Protein AF-B4VNJ9-F1 (afdb_monomer_lite)

Structure (mmCIF, N/CA/C/O backbone):
data_AF-B4VNJ9-F1
#
_entry.id   AF-B4VNJ9-F1
#
loop_
_atom_site.group_PDB
_atom_site.id
_atom_site.type_symbol
_atom_site.label_atom_id
_atom_site.label_alt_id
_atom_site.label_comp_id
_atom_site.label_asym_id
_atom_site.label_entity_id
_atom_site.label_seq_id
_atom_site.pdbx_PDB_ins_code
_atom_site.Cartn_x
_atom_site.Cartn_y
_atom_site.Cartn_z
_atom_site.occupancy
_atom_site.B_iso_or_equiv
_atom_site.auth_seq_id
_atom_site.auth_comp_id
_atom_site.auth_asym_id
_atom_site.auth_atom_id
_atom_site.pdbx_PDB_model_num
ATOM 1 N N . MET A 1 1 ? -16.355 6.522 -10.145 1.00 53.44 1 MET A N 1
ATOM 2 C CA . MET A 1 1 ? -16.024 5.587 -9.046 1.00 53.44 1 MET A CA 1
ATOM 3 C C . MET A 1 1 ? -17.042 5.817 -7.941 1.00 53.44 1 MET A C 1
ATOM 5 O O . MET A 1 1 ? -17.459 6.965 -7.808 1.00 53.44 1 MET A O 1
ATOM 9 N N . PRO A 1 2 ? -17.511 4.782 -7.223 1.00 54.28 2 PRO A N 1
ATOM 10 C CA . PRO A 1 2 ? -18.340 5.002 -6.040 1.00 54.28 2 PRO A CA 1
ATOM 11 C C . PRO A 1 2 ? -17.608 5.941 -5.075 1.00 54.28 2 PRO A C 1
ATOM 13 O O . PRO A 1 2 ? -16.377 5.969 -5.058 1.00 54.28 2 PRO A O 1
ATOM 16 N N . ASN A 1 3 ? -18.361 6.738 -4.320 1.00 66.25 3 ASN A N 1
ATOM 17 C CA . ASN A 1 3 ? -17.807 7.589 -3.274 1.00 66.25 3 ASN A CA 1
ATOM 18 C C . ASN A 1 3 ? -17.287 6.673 -2.153 1.00 66.25 3 ASN A C 1
ATOM 20 O O . ASN A 1 3 ? -18.068 6.190 -1.334 1.00 66.25 3 ASN A O 1
ATOM 24 N N . ILE A 1 4 ? -16.003 6.316 -2.218 1.00 71.25 4 ILE A N 1
ATOM 25 C CA . ILE A 1 4 ? -15.352 5.450 -1.239 1.00 71.25 4 ILE A CA 1
ATOM 26 C C . ILE A 1 4 ? -14.927 6.323 -0.063 1.00 71.25 4 ILE A C 1
ATOM 28 O O . ILE A 1 4 ? -14.105 7.223 -0.214 1.00 71.25 4 ILE A O 1
ATOM 32 N N . ASP A 1 5 ? -15.468 6.020 1.113 1.00 86.25 5 ASP A N 1
ATOM 33 C CA . ASP A 1 5 ? -15.014 6.609 2.366 1.00 86.25 5 ASP A CA 1
ATOM 34 C C . ASP A 1 5 ? -13.739 5.892 2.832 1.00 86.25 5 ASP A C 1
ATOM 36 O O . ASP A 1 5 ? -13.768 4.823 3.446 1.00 86.25 5 ASP A O 1
ATOM 40 N N . VAL A 1 6 ? -12.601 6.479 2.473 1.00 84.62 6 VAL A N 1
ATOM 41 C CA . VAL A 1 6 ? -11.255 5.965 2.763 1.00 84.62 6 VAL A CA 1
ATOM 42 C C . VAL A 1 6 ? -11.013 5.861 4.263 1.00 84.62 6 VAL A C 1
ATOM 44 O O . VAL A 1 6 ? -10.401 4.895 4.714 1.00 84.62 6 VAL A O 1
ATOM 47 N N . GLN A 1 7 ? -11.521 6.820 5.040 1.00 86.44 7 GLN A N 1
ATOM 48 C CA . GLN A 1 7 ? -11.351 6.828 6.491 1.00 86.44 7 GLN A CA 1
ATOM 49 C C . GLN A 1 7 ? -12.101 5.663 7.116 1.00 86.44 7 GLN A C 1
ATOM 51 O O . GLN A 1 7 ? -11.517 4.898 7.879 1.00 86.44 7 GLN A O 1
ATOM 56 N N . LYS A 1 8 ? -13.345 5.437 6.689 1.00 87.06 8 LYS A N 1
ATOM 57 C CA . LYS A 1 8 ? -14.119 4.278 7.133 1.00 87.06 8 LYS A CA 1
ATOM 58 C C . LYS A 1 8 ? -13.438 2.953 6.785 1.00 87.06 8 LYS A C 1
ATOM 60 O O . LYS A 1 8 ? -13.472 2.021 7.584 1.00 87.06 8 LYS A O 1
ATOM 65 N N . ILE A 1 9 ? -12.804 2.859 5.617 1.00 85.25 9 ILE A N 1
ATOM 66 C CA . ILE A 1 9 ? -12.031 1.674 5.230 1.00 85.25 9 ILE A CA 1
ATOM 67 C C . ILE A 1 9 ? -10.816 1.473 6.142 1.00 85.25 9 ILE A C 1
ATOM 69 O O . ILE A 1 9 ? -10.585 0.357 6.602 1.00 85.25 9 ILE A O 1
ATOM 73 N N . ILE A 1 10 ? -10.045 2.529 6.410 1.00 85.50 10 ILE A N 1
ATOM 74 C CA . ILE A 1 10 ? -8.889 2.473 7.316 1.00 85.50 10 ILE A CA 1
ATOM 75 C C . ILE A 1 10 ? -9.344 2.078 8.722 1.00 85.50 10 ILE A C 1
ATOM 77 O O . ILE A 1 10 ? -8.749 1.208 9.353 1.00 85.50 10 ILE A O 1
ATOM 81 N N . GLU A 1 11 ? -10.426 2.669 9.216 1.00 87.06 11 GLU A N 1
ATOM 82 C CA . GLU A 1 11 ? -10.999 2.318 10.511 1.00 87.06 11 GLU A CA 1
ATOM 83 C C . GLU A 1 11 ? -11.413 0.849 10.563 1.00 87.06 11 GLU A C 1
ATOM 85 O O . GLU A 1 11 ? -11.039 0.149 11.502 1.00 87.06 11 GLU A O 1
ATOM 90 N N . GLN A 1 12 ? -12.120 0.357 9.542 1.00 84.81 12 GLN A N 1
ATOM 91 C CA . GLN A 1 12 ? -12.535 -1.042 9.466 1.00 84.81 12 GLN A CA 1
ATOM 92 C C . GLN A 1 12 ? -11.343 -1.991 9.399 1.00 84.81 12 GLN A C 1
ATOM 94 O O . GLN A 1 12 ? -11.293 -2.934 10.193 1.00 84.81 12 GLN A O 1
ATOM 99 N N . LEU A 1 13 ? -10.376 -1.714 8.516 1.00 80.88 13 LEU A N 1
ATOM 100 C CA . LEU A 1 13 ? -9.144 -2.484 8.401 1.00 80.88 13 LEU A CA 1
ATOM 101 C C . LEU A 1 13 ? -8.496 -2.610 9.772 1.00 80.88 13 LEU A C 1
ATOM 103 O O . LEU A 1 13 ? -8.406 -3.725 10.256 1.00 80.88 13 LEU A O 1
ATOM 107 N N . TRP A 1 14 ? -8.167 -1.504 10.444 1.00 84.19 14 TRP A N 1
ATOM 108 C CA . TRP A 1 14 ? -7.466 -1.544 11.733 1.00 84.19 14 TRP A CA 1
ATOM 109 C C . TRP A 1 14 ? -8.319 -2.044 12.903 1.00 84.19 14 TRP A C 1
ATOM 111 O O . TRP A 1 14 ? -7.770 -2.632 13.831 1.00 84.19 14 TRP A O 1
ATOM 121 N N . SER A 1 15 ? -9.643 -1.873 12.875 1.00 83.81 15 SER A N 1
ATOM 122 C CA . SER A 1 15 ? -10.530 -2.428 13.910 1.00 83.81 15 SER A CA 1
ATOM 123 C C . SER A 1 15 ? -10.525 -3.961 13.929 1.00 83.81 15 SER A C 1
ATOM 125 O O . SER A 1 15 ? -10.709 -4.562 14.984 1.00 83.81 15 SER A O 1
ATOM 127 N N . SER A 1 16 ? -10.273 -4.590 12.775 1.00 76.62 16 SER A N 1
ATOM 128 C CA . SER A 1 16 ? -10.302 -6.047 12.612 1.00 76.62 16 SER A CA 1
ATOM 129 C C . SER A 1 16 ? -9.035 -6.771 13.095 1.00 76.62 16 SER A C 1
ATOM 131 O O . SER A 1 16 ? -9.063 -7.985 13.273 1.00 76.62 16 SER A O 1
ATOM 133 N N . ILE A 1 17 ? -7.940 -6.040 13.339 1.00 75.25 17 ILE A N 1
ATOM 134 C CA . ILE A 1 17 ? -6.576 -6.589 13.535 1.00 75.25 17 ILE A CA 1
ATOM 135 C C . ILE A 1 17 ? -6.187 -6.648 15.023 1.00 75.25 17 ILE A C 1
ATOM 137 O O . ILE A 1 17 ? -5.166 -7.219 15.401 1.00 75.25 17 ILE A O 1
ATOM 141 N N . GLY A 1 18 ? -7.008 -6.078 15.911 1.00 66.44 18 GLY A N 1
ATOM 142 C CA . GLY A 1 18 ? -6.695 -6.006 17.338 1.00 66.44 18 GLY A CA 1
ATOM 143 C C . GLY A 1 18 ? -5.428 -5.183 17.614 1.00 66.44 18 GLY A C 1
ATOM 144 O O . GLY A 1 18 ? -5.171 -4.183 16.950 1.00 66.44 18 GLY A O 1
ATOM 145 N N . GLN A 1 19 ? -4.634 -5.573 18.619 1.00 65.06 19 GLN A N 1
ATOM 146 C CA . GLN A 1 19 ? -3.367 -4.895 18.948 1.00 65.06 19 GLN A CA 1
ATOM 147 C C . GLN A 1 19 ? -2.188 -5.304 18.043 1.00 65.06 19 GLN A C 1
ATOM 149 O O . GLN A 1 19 ? -1.109 -4.720 18.169 1.00 65.06 19 GLN A O 1
ATOM 154 N N . SER A 1 20 ? -2.368 -6.287 17.153 1.00 59.72 20 SER A N 1
ATOM 155 C CA . SER A 1 20 ? -1.306 -6.778 16.271 1.00 59.72 20 SER A CA 1
ATOM 156 C C . SER A 1 20 ? -0.984 -5.737 15.193 1.00 59.72 20 SER A C 1
ATOM 158 O O . SER A 1 20 ? -1.868 -5.205 14.525 1.00 59.72 20 SER A O 1
ATOM 160 N N . GLN A 1 21 ? 0.292 -5.356 15.080 1.00 68.00 21 GLN A N 1
ATOM 161 C CA . GLN A 1 21 ? 0.709 -4.086 14.454 1.00 68.00 21 GLN A CA 1
ATOM 162 C C . GLN A 1 21 ? 1.143 -4.192 12.985 1.00 68.00 21 GLN A C 1
ATOM 164 O O . GLN A 1 21 ? 1.730 -3.255 12.435 1.00 68.00 21 GLN A O 1
ATOM 169 N N . ASN A 1 22 ? 0.864 -5.314 12.331 1.00 79.69 22 ASN A N 1
ATOM 170 C CA . ASN A 1 22 ? 1.511 -5.652 11.074 1.00 79.69 22 ASN A CA 1
ATOM 171 C C . ASN A 1 22 ? 0.499 -5.808 9.939 1.00 79.69 22 ASN A C 1
ATOM 173 O O . ASN A 1 22 ? 0.006 -6.891 9.630 1.00 79.69 22 ASN A O 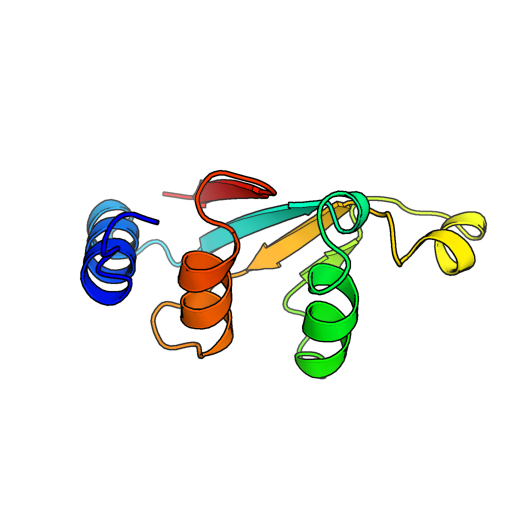1
ATOM 177 N N . VAL A 1 23 ? 0.218 -4.679 9.291 1.00 83.00 23 VAL A N 1
ATOM 178 C CA . VAL A 1 23 ? -0.556 -4.626 8.050 1.00 83.00 23 VAL A CA 1
ATOM 179 C C . VAL A 1 23 ? 0.411 -4.471 6.897 1.00 83.00 23 VAL A C 1
ATOM 181 O O . VAL A 1 23 ? 1.224 -3.544 6.893 1.00 83.00 23 VAL A O 1
ATOM 184 N N . TYR A 1 24 ? 0.310 -5.352 5.911 1.00 85.12 24 TYR A N 1
ATOM 185 C CA . TYR A 1 24 ? 1.138 -5.288 4.719 1.00 85.12 24 TYR A CA 1
ATOM 186 C C . TYR A 1 24 ? 0.286 -5.273 3.459 1.00 85.12 24 TYR A C 1
ATOM 188 O O . TYR A 1 24 ? -0.775 -5.889 3.396 1.00 85.12 24 TYR A O 1
ATOM 196 N N . ALA A 1 25 ? 0.787 -4.621 2.420 1.00 84.56 25 ALA A N 1
ATOM 197 C CA . ALA A 1 25 ? 0.265 -4.755 1.075 1.00 84.56 25 ALA A CA 1
ATOM 198 C C . ALA A 1 25 ? 1.330 -5.280 0.126 1.00 84.56 25 ALA A C 1
ATOM 200 O O . ALA A 1 25 ? 2.493 -4.876 0.171 1.00 84.56 25 ALA A O 1
ATOM 201 N N . LEU A 1 26 ? 0.892 -6.173 -0.750 1.00 86.38 26 LEU A N 1
ATOM 202 C CA . LEU A 1 26 ? 1.636 -6.616 -1.910 1.00 86.38 26 LEU A CA 1
ATOM 203 C C . LEU A 1 26 ? 1.238 -5.741 -3.096 1.00 86.38 26 LEU A C 1
ATOM 205 O O . LEU A 1 26 ? 0.149 -5.918 -3.641 1.00 86.38 26 LEU A O 1
ATOM 209 N N . LEU A 1 27 ? 2.106 -4.810 -3.477 1.00 86.69 27 LEU A N 1
ATOM 210 C CA . LEU A 1 27 ? 1.900 -3.922 -4.618 1.00 86.69 27 LEU A CA 1
ATOM 211 C C . LEU A 1 27 ? 2.637 -4.461 -5.834 1.00 86.69 27 LEU A C 1
ATOM 213 O O . LEU A 1 27 ? 3.843 -4.692 -5.759 1.00 86.69 27 LEU A O 1
ATOM 217 N N . ASP A 1 28 ? 1.941 -4.599 -6.953 1.00 87.19 28 ASP A N 1
ATOM 218 C CA . ASP A 1 28 ? 2.575 -4.867 -8.240 1.00 87.19 28 ASP A CA 1
ATOM 219 C C . ASP A 1 28 ? 2.819 -3.538 -8.966 1.00 87.19 28 ASP A C 1
ATOM 221 O O . ASP A 1 28 ? 1.874 -2.865 -9.384 1.00 87.19 28 ASP A O 1
ATOM 225 N N . ALA A 1 29 ? 4.088 -3.136 -9.092 1.00 87.12 29 ALA A N 1
ATOM 226 C CA . ALA A 1 29 ? 4.440 -1.882 -9.751 1.00 87.12 29 ALA A CA 1
ATOM 227 C C . ALA A 1 29 ? 4.115 -1.881 -11.256 1.00 87.12 29 ALA A C 1
ATOM 229 O O . ALA A 1 29 ? 3.891 -0.810 -11.820 1.00 87.12 29 ALA A O 1
ATOM 230 N N . ALA A 1 30 ? 3.995 -3.055 -11.890 1.00 87.75 30 ALA A N 1
ATOM 231 C CA . ALA A 1 30 ? 3.592 -3.161 -13.289 1.00 87.75 30 ALA A CA 1
ATOM 232 C C . ALA A 1 30 ? 2.104 -2.837 -13.502 1.00 87.75 30 ALA A C 1
ATOM 234 O O . ALA A 1 30 ? 1.709 -2.462 -14.607 1.00 87.75 30 ALA A O 1
ATOM 235 N N . CYS A 1 31 ? 1.269 -2.971 -12.463 1.00 84.94 31 CYS A N 1
ATOM 236 C CA . CYS A 1 31 ? -0.165 -2.708 -12.570 1.00 84.94 31 CYS A CA 1
ATOM 237 C C . CYS A 1 31 ? -0.492 -1.220 -12.725 1.00 84.94 31 CYS A C 1
ATOM 239 O O . CYS A 1 31 ? -1.533 -0.894 -13.295 1.00 84.94 31 CYS A O 1
ATOM 241 N N . ASP A 1 32 ? 0.343 -0.321 -12.191 1.00 83.88 32 ASP A N 1
ATOM 242 C CA . ASP A 1 32 ? 0.094 1.114 -12.288 1.00 83.88 32 ASP A CA 1
ATOM 243 C C . ASP A 1 32 ? 1.370 1.963 -12.150 1.00 83.88 32 ASP A C 1
ATOM 245 O O . ASP A 1 32 ? 2.114 1.870 -11.171 1.00 83.88 32 ASP A O 1
ATOM 249 N N . VAL A 1 33 ? 1.568 2.873 -13.108 1.00 84.75 33 VAL A N 1
ATOM 250 C CA . VAL A 1 33 ? 2.745 3.745 -13.245 1.00 84.75 33 VAL A CA 1
ATOM 251 C C . VAL A 1 33 ? 2.976 4.660 -12.037 1.00 84.75 33 VAL A C 1
ATOM 253 O O . VAL A 1 33 ? 4.093 5.133 -11.831 1.00 84.75 33 VAL A O 1
ATOM 256 N N . TRP A 1 34 ? 1.960 4.923 -11.205 1.00 84.06 34 TRP A N 1
ATOM 257 C CA . TRP A 1 34 ? 2.148 5.744 -10.000 1.00 84.06 34 TRP A CA 1
ATOM 258 C C . TRP A 1 34 ? 2.797 4.985 -8.833 1.00 84.06 34 TRP A C 1
ATOM 260 O O . TRP A 1 34 ? 3.336 5.636 -7.930 1.00 84.06 34 TRP A O 1
ATOM 270 N N . ILE A 1 35 ? 2.760 3.646 -8.828 1.00 83.50 35 ILE A N 1
ATOM 271 C CA . ILE A 1 35 ? 3.179 2.826 -7.681 1.00 83.50 35 ILE A CA 1
ATOM 272 C C . ILE A 1 35 ? 4.674 2.999 -7.420 1.00 83.50 35 ILE A C 1
ATOM 274 O O . ILE A 1 35 ? 5.061 3.410 -6.325 1.00 83.50 35 ILE A O 1
ATOM 278 N N . TYR A 1 36 ? 5.525 2.754 -8.418 1.00 86.50 36 TYR A N 1
ATOM 279 C CA . TYR A 1 36 ? 6.973 2.807 -8.218 1.00 86.50 36 TYR A CA 1
ATOM 280 C C . TYR A 1 36 ? 7.517 4.206 -7.865 1.00 86.50 36 TYR A C 1
ATOM 282 O O . TYR A 1 36 ? 8.289 4.314 -6.906 1.00 86.50 36 TYR A O 1
ATOM 290 N N . PRO A 1 37 ? 7.103 5.307 -8.528 1.00 86.19 37 PRO A N 1
ATOM 291 C CA . PRO A 1 37 ? 7.479 6.654 -8.100 1.00 86.19 37 PRO A CA 1
ATOM 292 C C . PRO A 1 37 ? 7.056 6.951 -6.660 1.00 86.19 37 PRO A C 1
ATOM 294 O O . PRO A 1 37 ? 7.825 7.534 -5.897 1.00 86.19 37 PRO A O 1
ATOM 297 N N . THR A 1 38 ? 5.863 6.504 -6.261 1.00 81.50 38 THR A N 1
ATOM 298 C CA . THR A 1 38 ? 5.366 6.699 -4.894 1.00 81.50 38 THR A CA 1
ATOM 299 C C . THR A 1 38 ? 6.200 5.925 -3.888 1.00 81.50 38 THR A C 1
ATOM 301 O O . THR A 1 38 ? 6.602 6.495 -2.875 1.00 81.50 38 THR A O 1
ATOM 304 N N . LEU A 1 39 ? 6.548 4.673 -4.201 1.00 81.44 39 LEU A N 1
ATOM 305 C CA . LEU A 1 39 ? 7.471 3.886 -3.392 1.00 81.44 39 LEU A CA 1
ATOM 306 C C . LEU A 1 39 ? 8.792 4.627 -3.189 1.00 81.44 39 LEU A C 1
ATOM 308 O O . LEU A 1 39 ? 9.225 4.707 -2.050 1.00 81.44 39 LEU A O 1
ATOM 312 N N . LYS A 1 40 ? 9.380 5.234 -4.234 1.00 80.81 40 LYS A N 1
ATOM 313 C CA . LYS A 1 40 ? 10.646 5.996 -4.147 1.00 80.81 40 LYS A CA 1
ATOM 314 C C . LYS A 1 40 ? 10.563 7.267 -3.297 1.00 80.81 40 LYS A C 1
ATOM 316 O O . LYS A 1 40 ? 11.541 7.605 -2.638 1.00 80.81 40 LYS A O 1
ATOM 321 N N . VAL A 1 41 ? 9.437 7.982 -3.320 1.00 75.50 41 VAL A N 1
ATOM 322 C CA . VAL A 1 41 ? 9.266 9.243 -2.567 1.00 75.50 41 VAL A CA 1
ATOM 323 C C . VAL A 1 41 ? 9.126 8.994 -1.063 1.00 75.50 41 VAL A C 1
ATOM 325 O O . VAL A 1 41 ? 9.519 9.827 -0.253 1.00 75.50 41 VAL A O 1
ATOM 328 N N . LEU A 1 42 ? 8.606 7.832 -0.675 1.00 66.12 42 LEU A N 1
ATOM 329 C CA . LEU A 1 42 ? 8.373 7.479 0.727 1.00 66.12 42 LEU A CA 1
ATOM 330 C C . LEU A 1 42 ? 9.632 6.983 1.455 1.00 66.12 42 LEU A C 1
ATOM 332 O O . LEU A 1 42 ? 9.583 6.710 2.656 1.00 66.12 42 LEU A O 1
ATOM 336 N N . VAL A 1 43 ? 10.760 6.841 0.751 1.00 56.38 43 VAL A N 1
ATOM 337 C CA . VAL A 1 43 ? 11.977 6.205 1.274 1.00 56.38 43 VAL A CA 1
ATOM 338 C C . VAL A 1 43 ? 12.925 7.253 1.827 1.00 56.38 43 VAL A C 1
ATOM 340 O O . VAL A 1 43 ? 13.633 7.929 1.083 1.00 56.38 43 VAL A O 1
ATOM 343 N N . PRO A 1 44 ? 12.991 7.340 3.159 1.00 52.56 44 PRO A N 1
ATOM 344 C CA . PRO A 1 44 ? 14.263 6.987 3.795 1.00 52.56 44 PRO A CA 1
ATOM 345 C C . PRO A 1 44 ? 14.179 5.760 4.721 1.00 52.56 44 PRO A C 1
ATOM 347 O O . PRO A 1 44 ? 15.208 5.271 5.170 1.00 52.56 44 PRO A O 1
ATOM 350 N N . ASN A 1 45 ? 12.984 5.225 5.013 1.00 53.56 45 ASN A N 1
ATOM 351 C CA . ASN A 1 45 ? 12.761 4.455 6.251 1.00 53.56 45 ASN A CA 1
ATOM 352 C C . ASN A 1 45 ? 12.388 2.966 6.092 1.00 53.56 45 ASN A C 1
ATOM 354 O O . ASN A 1 45 ? 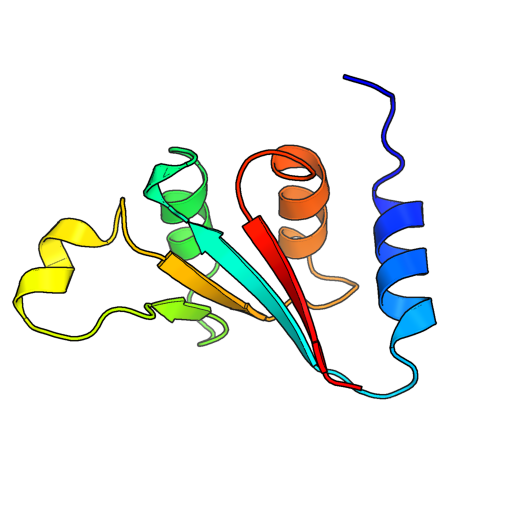11.522 2.500 6.819 1.00 53.56 45 ASN A O 1
ATOM 358 N N . SER A 1 46 ? 13.011 2.202 5.185 1.00 58.25 46 SER A N 1
ATOM 359 C CA . SER A 1 46 ? 13.017 0.712 5.218 1.00 58.25 46 SER A CA 1
ATOM 360 C C . SER A 1 46 ? 11.664 -0.045 5.285 1.00 58.25 46 SER A C 1
ATOM 362 O O . SER A 1 46 ? 11.643 -1.247 5.542 1.00 58.25 46 SER A O 1
ATOM 364 N N . ARG A 1 47 ? 10.530 0.605 4.992 1.00 72.56 47 ARG A N 1
ATOM 365 C CA . ARG A 1 47 ? 9.163 0.049 5.150 1.00 72.56 47 ARG A CA 1
ATOM 366 C C . ARG A 1 47 ? 8.624 -0.739 3.961 1.00 72.56 47 ARG A C 1
ATOM 368 O O . ARG A 1 47 ? 7.473 -1.169 3.980 1.00 72.56 47 ARG A O 1
ATOM 375 N N . TYR A 1 48 ? 9.439 -0.935 2.932 1.00 80.94 48 TYR A N 1
ATOM 376 C CA . TYR A 1 48 ? 9.076 -1.773 1.803 1.00 80.94 48 TYR A CA 1
ATOM 377 C C . TYR A 1 48 ? 10.253 -2.617 1.330 1.00 80.94 48 TYR A C 1
ATOM 379 O O . TYR A 1 48 ? 11.423 -2.267 1.514 1.00 80.94 48 TYR A O 1
ATOM 387 N N . ARG A 1 49 ? 9.932 -3.757 0.728 1.00 85.06 49 ARG A N 1
ATOM 388 C CA . ARG A 1 49 ? 10.902 -4.730 0.239 1.00 85.06 49 ARG A CA 1
ATOM 389 C C . ARG A 1 49 ? 10.478 -5.217 -1.138 1.00 85.06 49 ARG A C 1
ATOM 391 O O . ARG A 1 49 ? 9.373 -5.725 -1.298 1.00 85.06 49 ARG A O 1
ATOM 398 N N . CYS A 1 50 ? 11.379 -5.096 -2.113 1.00 86.44 50 CYS A N 1
ATOM 399 C CA . CYS A 1 50 ? 11.236 -5.799 -3.386 1.00 86.44 50 CYS A CA 1
ATOM 400 C C . CYS A 1 50 ? 11.239 -7.307 -3.115 1.00 86.44 50 CYS A C 1
ATOM 402 O O . CYS A 1 50 ? 12.134 -7.806 -2.423 1.00 86.44 50 CYS A O 1
ATOM 404 N N . LEU A 1 51 ? 10.242 -8.026 -3.627 1.00 86.19 51 LEU A N 1
ATOM 405 C CA . LEU A 1 51 ? 10.159 -9.475 -3.432 1.00 86.19 51 LEU A CA 1
ATOM 406 C C . LEU A 1 51 ? 11.079 -10.251 -4.376 1.00 86.19 51 LEU A C 1
ATOM 408 O O . LEU A 1 51 ? 11.455 -11.385 -4.078 1.00 86.19 51 LEU A O 1
ATOM 412 N N . CYS A 1 52 ? 11.500 -9.627 -5.473 1.00 84.25 52 CYS A N 1
ATOM 413 C CA . CYS A 1 52 ? 12.475 -10.190 -6.393 1.00 84.25 52 CYS A CA 1
ATOM 414 C C . CYS A 1 52 ? 13.903 -9.832 -5.954 1.00 84.25 52 CYS A C 1
ATOM 416 O O . CYS A 1 52 ? 14.187 -8.709 -5.537 1.00 84.25 52 CYS A O 1
ATOM 418 N N . LYS A 1 53 ? 14.818 -10.800 -6.058 1.00 78.81 53 LYS A N 1
ATOM 419 C CA . LYS A 1 53 ? 16.238 -10.649 -5.705 1.00 78.81 53 LYS A CA 1
ATOM 420 C C . LYS A 1 53 ? 17.116 -10.961 -6.915 1.00 78.81 53 LYS A C 1
ATOM 422 O O . LYS A 1 53 ? 16.814 -11.886 -7.661 1.00 78.81 53 LYS A O 1
ATOM 427 N N . GLY A 1 54 ? 18.237 -10.255 -7.056 1.00 76.88 54 GLY A N 1
ATOM 428 C CA . GLY A 1 54 ? 19.273 -10.553 -8.052 1.00 76.88 54 GLY A CA 1
ATOM 429 C C . GLY A 1 54 ? 19.866 -9.295 -8.684 1.00 76.88 54 GLY A C 1
ATOM 430 O O . GLY A 1 54 ? 19.304 -8.217 -8.576 1.00 76.88 54 GLY A O 1
ATOM 431 N N . LYS A 1 55 ? 21.014 -9.407 -9.363 1.00 65.88 55 LYS A N 1
ATOM 432 C CA . LYS A 1 55 ? 21.632 -8.248 -10.040 1.00 65.88 55 LYS A CA 1
ATOM 433 C C . LYS A 1 55 ? 20.784 -7.725 -11.207 1.00 65.88 55 LYS A C 1
ATOM 435 O O . LYS A 1 55 ? 20.775 -6.531 -11.459 1.00 65.88 55 LYS A O 1
ATOM 440 N N . SER A 1 56 ? 20.029 -8.604 -11.862 1.00 67.88 56 SER A N 1
ATOM 441 C CA . SER A 1 56 ? 19.148 -8.268 -12.989 1.00 67.88 56 SER A CA 1
ATOM 442 C C . SER A 1 56 ? 17.849 -7.560 -12.583 1.00 67.88 56 SER A C 1
ATOM 444 O O . SER A 1 56 ? 17.065 -7.202 -13.452 1.00 67.88 56 SER A O 1
ATOM 446 N N . THR A 1 57 ? 17.579 -7.374 -11.285 1.00 76.69 57 THR A N 1
ATOM 447 C CA . THR A 1 57 ? 16.332 -6.739 -10.823 1.00 76.69 57 THR A CA 1
ATOM 448 C C . THR A 1 57 ? 16.419 -5.219 -10.750 1.00 76.69 57 THR A C 1
ATOM 450 O O . THR A 1 57 ? 15.401 -4.575 -10.525 1.00 76.69 57 THR A O 1
ATOM 453 N N . GLU A 1 58 ? 17.610 -4.637 -10.900 1.00 78.44 58 GLU A N 1
ATOM 454 C CA . GLU A 1 58 ? 17.806 -3.187 -10.787 1.00 78.44 58 GLU A CA 1
ATOM 455 C C . GLU A 1 58 ? 17.089 -2.430 -11.915 1.00 78.44 58 GLU A C 1
ATOM 457 O O . GLU A 1 58 ? 16.350 -1.486 -11.640 1.00 78.44 58 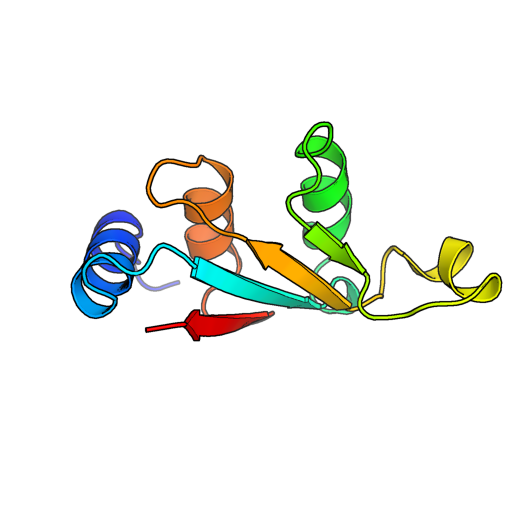GLU A O 1
ATOM 462 N N . ASP A 1 59 ? 17.205 -2.926 -13.149 1.00 84.88 59 ASP A N 1
ATOM 463 C CA . ASP A 1 59 ? 16.559 -2.343 -14.334 1.00 84.88 59 ASP A CA 1
ATOM 464 C C . ASP A 1 59 ? 15.046 -2.602 -14.377 1.00 84.88 59 ASP A C 1
ATOM 466 O O . ASP A 1 59 ? 14.313 -1.949 -15.114 1.00 84.88 59 ASP A O 1
ATOM 470 N N . LEU A 1 60 ? 14.562 -3.559 -13.581 1.00 88.75 60 LEU A N 1
ATOM 471 C CA . LEU A 1 60 ? 13.164 -3.985 -13.585 1.00 88.75 60 LEU A CA 1
ATOM 472 C C . LEU A 1 60 ? 12.342 -3.373 -12.456 1.00 88.75 60 LEU A C 1
ATOM 474 O O . LEU A 1 60 ? 11.146 -3.617 -12.402 1.00 88.75 60 LEU A O 1
ATOM 478 N N . LYS A 1 61 ? 12.932 -2.575 -11.561 1.00 88.06 61 LYS A N 1
ATOM 479 C CA . LYS A 1 61 ? 12.253 -2.063 -10.358 1.00 88.06 61 LYS A CA 1
ATOM 480 C C . LYS A 1 61 ? 10.877 -1.430 -10.617 1.00 88.06 61 LYS A C 1
ATOM 482 O O . LYS A 1 61 ? 9.975 -1.569 -9.802 1.00 88.06 61 LYS A O 1
ATOM 487 N N . GLU A 1 62 ? 10.686 -0.797 -11.767 1.00 89.38 62 GLU A N 1
ATOM 488 C CA . GLU A 1 62 ? 9.409 -0.186 -12.163 1.00 89.38 62 GLU A CA 1
ATOM 489 C C . GLU A 1 62 ? 8.263 -1.182 -12.373 1.00 89.38 62 GLU A C 1
ATOM 491 O O . GLU A 1 62 ? 7.105 -0.781 -12.358 1.00 89.38 62 GLU A O 1
ATOM 496 N N . VAL A 1 63 ? 8.570 -2.469 -12.530 1.00 89.06 63 VAL A N 1
ATOM 497 C CA . VAL A 1 63 ? 7.601 -3.532 -12.826 1.00 89.06 63 VAL A CA 1
ATOM 498 C C . VAL A 1 63 ? 7.640 -4.679 -11.813 1.00 89.06 63 VAL A C 1
ATOM 500 O O . VAL A 1 63 ? 7.014 -5.712 -12.028 1.00 89.06 63 VAL A O 1
ATOM 503 N N . LEU A 1 64 ? 8.402 -4.547 -10.721 1.00 89.62 64 LEU A N 1
ATOM 504 C CA . LEU A 1 64 ? 8.528 -5.612 -9.725 1.00 89.62 64 LEU A CA 1
ATOM 505 C C . LEU A 1 64 ? 7.436 -5.537 -8.648 1.00 89.62 64 LEU A C 1
ATOM 507 O O . LEU A 1 64 ? 6.926 -4.458 -8.340 1.00 89.62 64 LEU A O 1
ATOM 511 N N . PRO A 1 65 ? 7.116 -6.674 -8.011 1.00 89.38 65 PRO A N 1
ATOM 512 C CA . PRO A 1 65 ? 6.258 -6.698 -6.841 1.00 89.38 65 PRO A CA 1
ATOM 513 C C . PRO A 1 65 ? 7.005 -6.275 -5.566 1.00 89.38 65 PRO A C 1
ATOM 515 O O . PRO A 1 65 ? 8.151 -6.670 -5.306 1.00 89.38 65 PRO A O 1
ATOM 518 N N . TYR A 1 66 ? 6.305 -5.524 -4.718 1.00 88.19 66 TYR A N 1
ATOM 519 C CA . TYR A 1 66 ? 6.805 -4.965 -3.468 1.00 88.19 66 TYR A CA 1
ATOM 520 C C . TYR A 1 66 ? 5.891 -5.314 -2.300 1.00 88.19 66 TYR A C 1
ATOM 522 O O . TYR A 1 66 ? 4.681 -5.129 -2.368 1.00 88.19 66 TYR A O 1
ATOM 530 N N . LEU A 1 67 ? 6.487 -5.748 -1.193 1.00 88.19 67 LEU A N 1
ATOM 531 C CA . LEU A 1 67 ? 5.806 -5.811 0.094 1.00 88.19 67 LEU A CA 1
ATOM 532 C C . LEU A 1 67 ? 5.986 -4.474 0.807 1.00 88.19 67 LEU A C 1
ATOM 534 O O . LEU A 1 67 ? 7.123 -4.027 0.960 1.00 88.19 67 LEU A O 1
ATOM 538 N N . VAL A 1 68 ? 4.899 -3.858 1.256 1.00 86.25 68 VAL A N 1
ATOM 539 C CA . VAL A 1 68 ? 4.912 -2.556 1.931 1.00 86.25 68 VAL A CA 1
ATOM 540 C C . VAL A 1 68 ? 4.144 -2.648 3.235 1.00 86.25 68 VAL A C 1
ATOM 542 O O . VAL A 1 68 ? 3.026 -3.148 3.243 1.00 86.25 68 VAL A O 1
ATOM 545 N N . GLN A 1 69 ? 4.721 -2.165 4.331 1.00 85.44 69 GLN A N 1
ATOM 546 C CA . GLN A 1 69 ? 4.010 -2.067 5.604 1.00 85.44 69 GLN A CA 1
ATOM 547 C C . GLN A 1 69 ? 3.134 -0.812 5.622 1.00 85.44 69 GLN A C 1
ATOM 549 O O . GLN A 1 69 ? 3.618 0.277 5.309 1.00 85.44 69 GLN A O 1
ATOM 554 N N . PHE A 1 70 ? 1.873 -0.945 6.025 1.00 83.06 70 PHE A N 1
ATOM 555 C CA . PHE A 1 70 ? 1.008 0.197 6.296 1.00 83.06 70 PHE A CA 1
ATOM 556 C C . PHE A 1 70 ? 1.028 0.584 7.766 1.00 83.06 70 PHE A C 1
ATOM 558 O O . PHE A 1 70 ? 1.132 -0.259 8.659 1.00 83.06 70 PHE A O 1
ATOM 565 N N . LYS A 1 71 ? 0.801 1.873 8.011 1.00 81.56 71 LYS A N 1
ATOM 566 C CA . LYS A 1 71 ? 0.376 2.382 9.314 1.00 81.56 71 LYS A CA 1
ATOM 567 C C . LYS A 1 71 ? -0.919 3.160 9.174 1.00 81.56 71 LYS A C 1
ATOM 569 O O . LYS A 1 71 ? -1.126 3.833 8.167 1.00 81.56 71 LYS A O 1
ATOM 574 N N . LYS A 1 72 ? -1.762 3.086 10.205 1.00 81.12 72 LYS A N 1
ATOM 575 C CA . LYS A 1 72 ? -3.104 3.681 10.215 1.00 81.12 72 LYS A CA 1
ATOM 576 C C . LYS A 1 72 ? -3.102 5.165 9.838 1.00 81.12 72 LYS A C 1
ATOM 578 O O . LYS A 1 72 ? -3.931 5.601 9.056 1.00 81.12 72 LYS A O 1
ATOM 583 N N . GLU A 1 73 ? -2.156 5.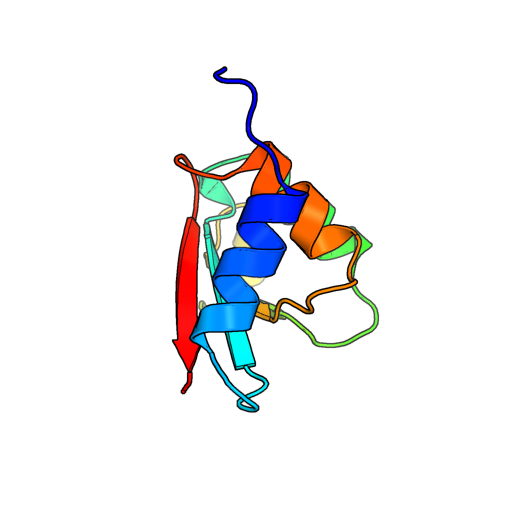916 10.391 1.00 79.12 73 GLU A N 1
ATOM 584 C CA . GLU A 1 73 ? -2.098 7.383 10.316 1.00 79.12 73 GLU A CA 1
ATOM 585 C C . GLU A 1 73 ? -1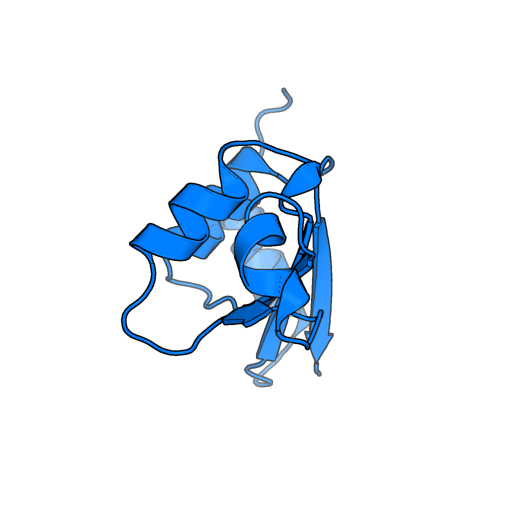.126 7.893 9.240 1.00 79.12 73 GLU A C 1
ATOM 587 O O . GLU A 1 73 ? -0.790 9.072 9.212 1.00 79.12 73 GLU A O 1
ATOM 592 N N . GLU A 1 74 ? -0.631 7.018 8.360 1.00 81.19 74 GLU A N 1
ATOM 593 C CA . GLU A 1 74 ? 0.293 7.432 7.304 1.00 81.19 74 GLU A CA 1
ATOM 594 C C . GLU A 1 74 ? -0.444 7.877 6.0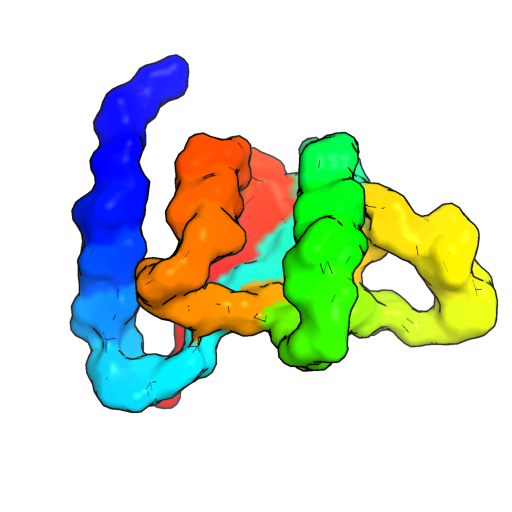41 1.00 81.19 74 GLU A C 1
ATOM 596 O O . GLU A 1 74 ? -1.237 7.128 5.471 1.00 81.19 74 GLU A O 1
ATOM 601 N N . ASP A 1 75 ? -0.082 9.061 5.534 1.00 79.81 75 ASP A N 1
ATOM 602 C CA . ASP A 1 75 ? -0.572 9.618 4.264 1.00 79.81 75 ASP A CA 1
ATOM 603 C C . ASP A 1 75 ? -0.496 8.624 3.103 1.00 79.81 75 ASP A C 1
ATOM 605 O O . ASP A 1 75 ? -1.323 8.648 2.191 1.00 79.81 75 ASP A O 1
ATOM 609 N N . PHE A 1 76 ? 0.520 7.760 3.106 1.00 78.81 76 PHE A N 1
ATOM 610 C CA . PHE A 1 76 ? 0.666 6.727 2.092 1.00 78.81 76 PHE A CA 1
ATOM 611 C C . PHE A 1 76 ? -0.472 5.709 2.126 1.00 78.81 76 PHE A C 1
ATOM 613 O O . PHE A 1 76 ? -1.009 5.383 1.071 1.00 78.81 76 PHE A O 1
ATOM 620 N N . THR A 1 77 ? -0.862 5.244 3.313 1.00 81.88 77 THR A N 1
ATOM 621 C CA . THR A 1 77 ? -1.979 4.314 3.502 1.00 81.88 77 THR A CA 1
ATOM 622 C C . THR A 1 77 ? -3.264 4.911 2.931 1.00 81.88 77 THR A C 1
ATOM 624 O O . THR A 1 77 ? -3.937 4.258 2.134 1.00 81.88 77 THR A O 1
ATOM 627 N N . CYS A 1 78 ? -3.551 6.180 3.247 1.00 81.44 78 CYS A N 1
ATOM 628 C CA . CYS A 1 78 ? -4.692 6.915 2.693 1.00 81.44 78 CYS A CA 1
ATOM 629 C C . CYS A 1 78 ? -4.639 6.975 1.162 1.00 81.44 78 CYS A C 1
ATOM 631 O O . CYS A 1 78 ? -5.569 6.525 0.494 1.00 81.44 78 CYS A O 1
ATOM 633 N N . LYS A 1 79 ? -3.518 7.445 0.597 1.00 79.81 79 LYS A N 1
ATOM 634 C CA . LYS A 1 79 ? -3.332 7.567 -0.860 1.00 79.81 79 LYS A CA 1
ATOM 635 C C . LYS A 1 79 ? -3.455 6.229 -1.580 1.00 79.81 79 LYS A C 1
ATOM 637 O O . LYS A 1 79 ? -3.949 6.181 -2.706 1.00 79.81 79 LYS A O 1
ATOM 642 N N . LEU A 1 80 ? -2.987 5.146 -0.964 1.00 79.25 80 LEU A N 1
ATOM 643 C CA . LEU A 1 80 ? -3.018 3.830 -1.582 1.00 79.25 80 LEU A CA 1
ATOM 644 C C . LEU A 1 80 ? -4.426 3.227 -1.579 1.00 79.25 80 LEU A C 1
ATOM 646 O O . LEU A 1 80 ? -4.850 2.663 -2.588 1.00 79.25 80 LEU A O 1
ATOM 650 N N . ILE A 1 81 ? -5.172 3.412 -0.489 1.00 81.06 81 ILE A N 1
ATOM 651 C CA . ILE A 1 81 ? -6.582 3.018 -0.388 1.00 81.06 81 ILE A CA 1
ATOM 652 C C . ILE A 1 81 ? -7.448 3.848 -1.346 1.00 81.06 81 ILE A C 1
ATOM 654 O O . ILE A 1 81 ? -8.288 3.283 -2.041 1.00 81.06 81 ILE A O 1
ATOM 658 N N . GLU A 1 82 ? -7.195 5.155 -1.461 1.00 79.94 82 GLU A N 1
ATOM 659 C CA . GLU A 1 82 ? -7.859 6.041 -2.429 1.00 79.94 82 GLU A CA 1
ATOM 660 C C . GLU A 1 82 ? -7.655 5.597 -3.881 1.00 79.94 82 GLU A C 1
ATOM 662 O O . GLU A 1 82 ? -8.592 5.617 -4.681 1.00 79.94 82 GLU A O 1
ATOM 667 N N . ARG A 1 83 ? -6.417 5.235 -4.240 1.00 74.12 83 ARG A N 1
ATOM 668 C CA . ARG A 1 83 ? -6.025 5.036 -5.642 1.00 74.12 83 ARG A CA 1
ATOM 669 C C . ARG A 1 83 ? -6.129 3.604 -6.135 1.00 74.12 83 ARG A C 1
ATOM 671 O O . ARG A 1 83 ? -6.363 3.412 -7.324 1.00 74.12 83 ARG A O 1
ATOM 678 N N . GLY A 1 84 ? -5.913 2.612 -5.275 1.00 65.75 84 GLY A N 1
ATOM 679 C CA . GLY A 1 84 ? -5.712 1.237 -5.733 1.00 65.75 84 GLY A CA 1
ATOM 680 C C . GLY A 1 84 ? -6.624 0.188 -5.112 1.00 65.75 84 GLY A C 1
ATOM 681 O O . GLY A 1 84 ? -6.460 -0.991 -5.439 1.00 65.75 84 GLY A O 1
ATOM 682 N N . TRP A 1 85 ? -7.631 0.576 -4.315 1.00 61.47 85 TRP A N 1
ATOM 683 C CA . TRP A 1 85 ? -8.683 -0.372 -3.954 1.00 61.47 85 TRP A CA 1
ATOM 684 C C . TRP A 1 85 ? -9.347 -0.906 -5.235 1.00 61.47 85 TRP A C 1
ATOM 686 O O . TRP A 1 85 ? -9.895 -0.143 -6.031 1.00 61.47 85 TRP A O 1
ATOM 696 N N . ALA A 1 86 ? -9.269 -2.228 -5.420 1.00 54.78 86 ALA A N 1
ATOM 697 C CA . ALA A 1 86 ? -9.822 -3.023 -6.523 1.00 54.78 86 ALA A CA 1
ATOM 698 C C . ALA A 1 86 ? -9.031 -3.145 -7.848 1.00 54.78 86 ALA A C 1
ATOM 700 O O . ALA A 1 86 ? -9.559 -3.782 -8.760 1.00 54.78 86 ALA A O 1
ATOM 701 N N . LYS A 1 87 ? -7.797 -2.625 -7.995 1.00 60.09 87 LYS A N 1
ATOM 702 C CA . LYS A 1 87 ? -7.044 -2.783 -9.270 1.00 60.09 87 LYS A CA 1
ATOM 703 C C . LYS A 1 87 ? -5.634 -3.377 -9.196 1.00 60.09 87 LYS A C 1
ATOM 705 O O . LYS A 1 87 ? -5.247 -4.015 -10.169 1.00 60.09 87 LYS A O 1
ATOM 710 N N . SER A 1 88 ? -4.884 -3.194 -8.103 1.00 60.38 88 SER A N 1
ATOM 711 C CA . SER A 1 88 ? -3.415 -3.334 -8.207 1.00 60.38 88 SER A CA 1
ATOM 712 C C . SER A 1 88 ? -2.688 -3.928 -6.992 1.00 60.38 88 SER A C 1
ATOM 714 O O . SER A 1 88 ? -1.458 -3.929 -6.984 1.00 60.38 88 SER A O 1
ATOM 716 N N . PHE A 1 89 ? -3.388 -4.403 -5.951 1.00 69.31 89 PHE A N 1
ATOM 717 C CA . PHE A 1 89 ? -2.714 -5.001 -4.789 1.00 69.31 89 PHE A CA 1
ATOM 718 C C . PHE A 1 89 ? -3.586 -5.907 -3.910 1.00 69.31 89 PHE A C 1
ATOM 720 O O . PHE A 1 89 ? -4.815 -5.834 -3.929 1.00 69.31 89 PHE A O 1
ATOM 727 N N . VAL A 1 90 ? -2.911 -6.731 -3.099 1.00 69.06 90 VAL A N 1
ATOM 728 C CA . VAL A 1 90 ? -3.485 -7.599 -2.053 1.00 69.06 90 VAL A CA 1
ATOM 729 C C . VAL A 1 90 ? -3.066 -7.078 -0.678 1.00 69.06 90 VAL A C 1
ATOM 731 O O . VAL A 1 90 ? -1.900 -6.735 -0.489 1.00 69.06 90 VAL A O 1
ATOM 734 N N . ILE A 1 91 ? -3.993 -7.040 0.284 1.00 73.69 91 ILE A N 1
ATOM 735 C CA . ILE A 1 91 ? -3.706 -6.694 1.685 1.00 73.69 91 ILE A CA 1
ATOM 736 C C . ILE A 1 91 ? -3.570 -7.986 2.495 1.00 73.69 91 ILE A C 1
ATOM 738 O O . ILE A 1 91 ? -4.454 -8.841 2.462 1.00 73.69 91 ILE A O 1
ATOM 742 N N . PHE A 1 92 ? -2.465 -8.108 3.224 1.00 71.62 92 PHE A N 1
ATOM 743 C CA . PHE A 1 92 ? -2.209 -9.164 4.193 1.00 71.62 92 PHE A CA 1
ATOM 744 C C . PHE A 1 92 ? -2.229 -8.579 5.606 1.00 71.62 92 PHE A C 1
ATOM 746 O O . PHE A 1 92 ? -1.625 -7.537 5.873 1.00 71.62 92 PHE A O 1
ATOM 753 N N . ILE A 1 93 ? -2.929 -9.267 6.502 1.00 70.75 93 ILE A N 1
ATOM 754 C CA . ILE A 1 93 ? -3.083 -8.886 7.901 1.00 70.75 93 ILE A CA 1
ATOM 755 C C . ILE A 1 93 ? -2.485 -10.009 8.745 1.00 70.75 93 ILE A C 1
ATOM 757 O O . ILE A 1 93 ? -2.950 -11.146 8.671 1.00 70.75 93 ILE A O 1
ATOM 761 N N . GLU A 1 94 ? -1.458 -9.687 9.527 1.00 68.31 94 GLU A N 1
ATOM 762 C CA . GLU A 1 94 ? -0.928 -10.581 10.555 1.00 68.31 94 GLU A CA 1
ATOM 763 C C . GLU A 1 94 ? -1.639 -10.266 11.879 1.00 68.31 94 GLU A C 1
ATOM 765 O O . GLU A 1 94 ? -1.556 -9.136 12.366 1.00 68.31 94 GLU A O 1
ATOM 770 N N . VAL A 1 95 ? -2.381 -11.243 12.411 1.00 60.16 95 VAL A N 1
ATOM 771 C CA . VAL A 1 95 ? -3.108 -11.181 13.694 1.00 60.16 95 VAL A CA 1
ATOM 772 C C . VAL A 1 95 ? -2.350 -11.920 14.779 1.00 60.16 95 VAL A C 1
ATOM 774 O O . VAL A 1 95 ? -1.986 -13.092 14.542 1.00 60.16 95 VAL A O 1
#

Radius of gyration: 13.71 Å; chains: 1; bounding box: 40×21×33 Å

Secondary structure (DSSP, 8-state):
-----HHHHHHHHHHTSTT--EEEEEEEGGG-TTHHHHHHHTTTS--EEES--SGGGSTTGGGSEEEEEE-TT-HHHHHHHHHHTTTSEEEEEE-

Sequence (95 aa):
MPNIDVQKIIEQLWSSIGQSQNVYALLDAACDVWIYPTLKVLVPNSRYRCLCKGKSTEDLKEVLPYLVQFKKEEDFTCKLIERGWAKSFVIFIEV

pLDDT: mean 77.63, std 10.18, range [52.56, 89.62]

Organism: NCBI:txid118168

Foldseek 3Di:
DPPDPLLVVLCVVVVVQPPQQWKKKWFFLQQDQVVLVLVVVPDPDPFKDFPDDDPVCPVVSNGTIMIGTDDSPDPVSSVCSVPPVPTTIDMDHDD

InterPro domains:
  IPR025391 Domain of unknown function DUF4123 [PF13503] (23-92)